Protein AF-A0A662G7E9-F1 (afdb_monomer)

Solvent-accessible surface area (backbone atoms only — not comparable to full-atom values): 8136 Å² total; per-residue (Å²): 135,57,79,63,51,81,78,49,86,84,62,53,75,68,56,46,51,53,52,48,54,48,48,55,55,24,50,52,51,48,49,35,42,78,70,68,33,59,81,44,88,63,33,69,62,52,48,50,56,51,48,58,47,38,54,74,77,39,50,67,56,58,53,51,56,46,62,72,43,48,60,64,26,51,56,46,42,54,56,52,54,51,49,65,76,67,69,44,71,68,55,58,56,48,52,51,51,52,64,76,24,42,72,61,59,75,67,43,88,57,51,67,61,53,32,39,53,45,34,40,50,36,45,74,75,68,46,48,51,58,31,71,59,54,27,46,52,54,54,43,62,76,71,96

Secondary structure (DSSP, 8-state):
--HHHHH-TT--HHHHHHHHHHHHHHHHHHHHHHTT-TT-TTHHHHHHHHHHHHHHH-HHHHHHHHHHHHHHHHHHHHHHHHHHHTT-HHHHHHHHHHHHTHHHHHH-TTHHHHHHHHHHHHHHTT--SSHHHHHHHHHHHHH-

Sequence (144 aa):
MNALEEHMPLLSDAESSIMTGVAVNDFHNYLKTKKGLIGEFGSDFKLKKILDRVIRERPWEIRNIINDWIEPWIIKWRQRVKIVWDRDESLAEGEKLFLSTEDIWNNFSKKDFLKEFIIGSLIRIGEYCFTNLVAESILRKEIS

Foldseek 3Di:
DPPVCVVDVDDDPVRVVVVVVQQVVLLLLLQLLVVVVQLPDVSSVVSVVVVVCCCVPPVVVVVVSCVVQVVLQVVLVVVVVVCVVVVDPVVVVLVVLCVVCVVVVVVPPCLVSQLSVQLSVCVVVSNRTPSSSVSNSVVSVVRD

Mean predicted aligned error: 5.61 Å

Structure (mmCIF, N/CA/C/O backbone):
data_AF-A0A662G7E9-F1
#
_entry.id   AF-A0A662G7E9-F1
#
loop_
_atom_site.group_PDB
_atom_site.id
_atom_site.type_symbol
_atom_site.label_atom_id
_atom_site.label_alt_id
_atom_site.label_comp_id
_atom_site.label_asym_id
_atom_site.label_entity_id
_atom_site.label_seq_id
_atom_site.pdbx_PDB_ins_code
_atom_site.Cartn_x
_atom_site.Cartn_y
_atom_site.Cartn_z
_atom_site.occupancy
_atom_site.B_iso_or_equiv
_atom_site.auth_seq_id
_atom_site.auth_comp_id
_atom_site.auth_asym_id
_atom_site.auth_atom_id
_atom_site.pdbx_PDB_model_num
ATOM 1 N N . MET A 1 1 ? 4.145 -2.058 23.886 1.00 43.41 1 MET A N 1
ATOM 2 C CA . MET A 1 1 ? 4.236 -3.337 23.164 1.00 43.41 1 MET A CA 1
ATOM 3 C C . MET A 1 1 ? 3.535 -3.143 21.844 1.00 43.41 1 MET A C 1
ATOM 5 O O . MET A 1 1 ? 2.346 -2.836 21.835 1.00 43.41 1 MET A O 1
ATOM 9 N N . ASN A 1 2 ? 4.309 -3.142 20.765 1.00 58.38 2 ASN A N 1
ATOM 10 C CA . ASN A 1 2 ? 3.809 -2.979 19.408 1.00 58.38 2 ASN A CA 1
ATOM 11 C C . ASN A 1 2 ? 3.157 -4.308 18.988 1.00 58.38 2 ASN A C 1
ATOM 13 O O . ASN A 1 2 ? 3.746 -5.360 19.212 1.00 58.38 2 ASN A O 1
ATOM 17 N N . ALA A 1 3 ? 1.963 -4.298 18.390 1.00 61.16 3 ALA A N 1
ATOM 18 C CA . ALA A 1 3 ? 1.268 -5.538 18.008 1.00 61.16 3 ALA A CA 1
ATOM 19 C C . ALA A 1 3 ? 2.116 -6.428 17.070 1.00 61.16 3 ALA A C 1
ATOM 21 O O . ALA A 1 3 ? 1.962 -7.645 17.048 1.00 61.16 3 ALA A O 1
ATOM 22 N N . LEU A 1 4 ? 3.055 -5.825 16.333 1.00 62.78 4 LEU A N 1
ATOM 23 C CA . LEU A 1 4 ? 4.019 -6.525 15.482 1.00 62.78 4 LEU A CA 1
ATOM 24 C C . LEU A 1 4 ? 5.087 -7.299 16.279 1.00 62.78 4 LEU A C 1
ATOM 26 O O . LEU A 1 4 ? 5.474 -8.387 15.857 1.00 62.78 4 LEU A O 1
ATOM 30 N N . GLU A 1 5 ? 5.526 -6.786 17.435 1.00 61.34 5 GLU A N 1
ATOM 31 C CA . GLU A 1 5 ? 6.524 -7.443 18.301 1.00 61.34 5 GLU A CA 1
ATOM 32 C C . GLU A 1 5 ? 5.977 -8.750 18.888 1.00 61.34 5 GLU A C 1
ATOM 34 O O . GLU A 1 5 ? 6.704 -9.736 18.983 1.00 61.34 5 GLU A O 1
ATOM 39 N N . GLU A 1 6 ? 4.680 -8.790 19.214 1.00 61.88 6 GLU A N 1
ATOM 40 C CA . GLU A 1 6 ? 4.009 -9.993 19.730 1.00 61.88 6 GLU A CA 1
ATOM 41 C C . GLU A 1 6 ? 3.998 -11.145 18.709 1.00 61.88 6 GLU A C 1
ATOM 43 O O . GLU A 1 6 ? 4.022 -12.312 19.095 1.00 61.88 6 GLU A O 1
ATOM 48 N N . HIS A 1 7 ? 4.001 -10.835 17.408 1.00 60.31 7 HIS A N 1
ATOM 49 C CA . HIS A 1 7 ? 3.910 -11.840 16.345 1.00 60.31 7 HIS A CA 1
ATOM 50 C C . HIS A 1 7 ? 5.280 -12.240 15.756 1.00 60.31 7 HIS A C 1
ATOM 52 O O . HIS A 1 7 ? 5.356 -13.222 15.006 1.00 60.31 7 HIS A O 1
ATOM 58 N N . MET A 1 8 ? 6.360 -11.493 16.042 1.00 62.25 8 MET A N 1
ATOM 59 C CA . MET A 1 8 ? 7.686 -11.663 15.415 1.00 62.25 8 MET A CA 1
ATOM 60 C C . MET A 1 8 ? 8.853 -11.299 16.371 1.00 62.25 8 MET A C 1
ATOM 62 O O . MET A 1 8 ? 9.498 -10.267 16.192 1.00 62.25 8 MET A O 1
ATOM 66 N N . PRO A 1 9 ? 9.196 -12.151 17.356 1.00 57.94 9 PRO A N 1
ATOM 67 C CA . PRO A 1 9 ? 10.149 -11.808 18.422 1.00 57.94 9 PRO A CA 1
ATOM 68 C C . PRO A 1 9 ? 11.651 -11.841 18.044 1.00 57.94 9 PRO A C 1
ATOM 70 O O . PRO A 1 9 ? 12.487 -11.676 18.926 1.00 57.94 9 PRO A O 1
ATOM 73 N N . LEU A 1 10 ? 12.028 -12.077 16.777 1.00 61.19 10 LEU A N 1
ATOM 74 C CA . LEU A 1 10 ?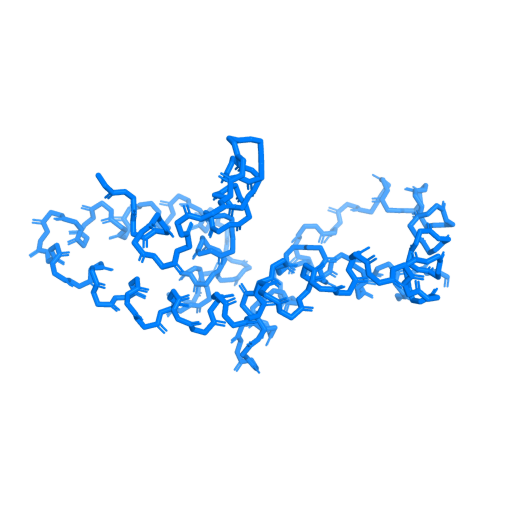 13.424 -12.342 16.355 1.00 61.19 10 LEU A CA 1
ATOM 75 C C . LEU A 1 10 ? 13.983 -11.370 15.293 1.00 61.19 10 LEU A C 1
ATOM 77 O O . LEU A 1 10 ? 14.904 -11.731 14.565 1.00 61.19 10 LEU A O 1
ATOM 81 N N . LEU A 1 11 ? 13.440 -10.158 15.166 1.00 66.00 11 LEU A N 1
ATOM 82 C CA . LEU A 1 11 ? 13.936 -9.164 14.199 1.00 66.00 11 LEU A CA 1
ATOM 83 C C . LEU A 1 11 ? 15.036 -8.286 14.805 1.00 66.00 11 LEU A C 1
ATOM 85 O O . LEU A 1 11 ? 14.938 -7.895 15.967 1.00 66.00 11 LEU A O 1
ATOM 89 N N . SER A 1 12 ? 16.050 -7.926 14.012 1.00 74.75 12 SER A N 1
ATOM 90 C CA . SER A 1 12 ? 16.968 -6.843 14.390 1.00 74.75 12 SER A CA 1
ATOM 91 C C . SER A 1 12 ? 16.243 -5.488 14.415 1.00 74.75 12 SER A C 1
ATOM 93 O O . SER A 1 12 ? 15.216 -5.309 13.754 1.00 74.75 12 SER A O 1
ATOM 95 N N . ASP A 1 13 ? 16.794 -4.498 15.124 1.00 75.50 13 ASP A N 1
ATOM 96 C CA . ASP A 1 13 ? 16.193 -3.156 15.226 1.00 75.50 13 ASP A CA 1
ATOM 97 C C . ASP A 1 13 ? 15.965 -2.501 13.850 1.00 75.50 13 ASP A C 1
ATOM 99 O O . ASP A 1 13 ? 14.943 -1.851 13.612 1.00 75.50 13 ASP A O 1
ATOM 103 N N . ALA A 1 14 ? 16.893 -2.709 12.911 1.00 74.62 14 ALA A N 1
ATOM 104 C CA . ALA A 1 14 ? 16.793 -2.183 11.552 1.00 74.62 14 ALA A CA 1
ATOM 105 C C . ALA A 1 14 ? 15.662 -2.855 10.754 1.00 74.62 14 ALA A C 1
ATOM 107 O O . ALA A 1 14 ? 14.864 -2.171 10.110 1.00 74.62 14 ALA A O 1
ATOM 108 N N . GLU A 1 15 ? 15.552 -4.184 10.825 1.00 74.19 15 GLU A N 1
ATOM 109 C CA . GLU A 1 15 ? 14.486 -4.939 10.156 1.00 74.19 15 GLU A CA 1
ATOM 110 C C . GLU A 1 15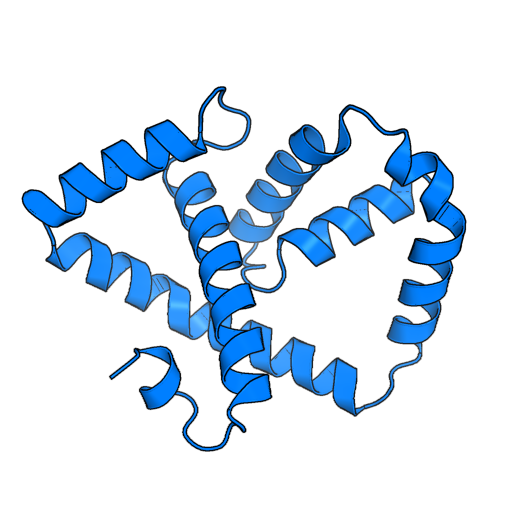 ? 13.113 -4.611 10.744 1.00 74.19 15 GLU A C 1
ATOM 112 O O . GLU A 1 15 ? 12.147 -4.439 10.000 1.00 74.19 15 GLU A O 1
ATOM 117 N N . SER A 1 16 ? 13.035 -4.453 12.067 1.00 80.00 16 SER A N 1
ATOM 118 C CA . SER A 1 16 ? 11.821 -4.039 12.771 1.00 80.00 16 SER A CA 1
ATOM 119 C C . SER A 1 16 ? 11.352 -2.648 12.326 1.00 80.00 16 SER A C 1
ATOM 121 O O . SER A 1 16 ? 10.164 -2.439 12.057 1.00 80.00 16 SER A O 1
ATOM 123 N N . SER A 1 17 ? 12.284 -1.705 12.157 1.00 84.19 17 SER A N 1
ATOM 124 C CA . SER A 1 17 ? 11.989 -0.356 11.660 1.00 84.19 17 SER A CA 1
ATOM 125 C C . SER A 1 17 ? 11.441 -0.371 10.227 1.00 84.19 17 SER A C 1
ATOM 127 O O . SER A 1 17 ? 10.385 0.209 9.958 1.00 84.19 17 SER A O 1
ATOM 129 N N . ILE A 1 18 ? 12.096 -1.103 9.316 1.00 85.94 18 ILE A N 1
ATOM 130 C CA . ILE A 1 18 ? 11.643 -1.258 7.923 1.00 85.94 18 ILE A CA 1
ATOM 131 C C . ILE A 1 18 ? 10.253 -1.895 7.882 1.00 85.94 18 ILE A C 1
ATOM 133 O O . ILE A 1 18 ? 9.344 -1.370 7.237 1.00 85.94 18 ILE A O 1
ATOM 137 N N . MET A 1 19 ? 10.072 -3.003 8.602 1.00 88.38 19 MET A N 1
ATOM 138 C CA . MET A 1 19 ? 8.807 -3.727 8.673 1.00 88.38 19 MET A CA 1
ATOM 139 C C . MET A 1 19 ? 7.679 -2.833 9.193 1.00 88.38 19 MET A C 1
ATOM 141 O O . MET A 1 19 ? 6.595 -2.815 8.614 1.00 88.38 19 MET A O 1
ATOM 145 N N . THR A 1 20 ? 7.941 -2.049 10.241 1.00 89.75 20 THR A N 1
ATOM 146 C CA . THR A 1 20 ? 6.970 -1.097 10.796 1.00 89.75 20 THR A CA 1
ATOM 147 C C . THR A 1 20 ? 6.600 -0.022 9.776 1.00 89.75 20 THR A C 1
ATOM 149 O O . THR A 1 20 ? 5.419 0.278 9.607 1.00 89.75 20 THR A O 1
ATOM 152 N N . GLY A 1 21 ? 7.577 0.528 9.047 1.00 92.06 21 GLY A N 1
ATOM 153 C CA . GLY A 1 21 ? 7.322 1.509 7.989 1.00 92.06 21 GLY A CA 1
ATOM 154 C C . GLY A 1 21 ? 6.441 0.953 6.866 1.00 92.06 21 GLY A C 1
ATOM 155 O O . GLY A 1 21 ? 5.476 1.601 6.452 1.00 92.06 21 GLY A O 1
ATOM 156 N N . VAL A 1 22 ? 6.722 -0.275 6.420 1.00 93.94 22 VAL A N 1
ATOM 157 C CA . VAL A 1 22 ? 5.907 -0.979 5.417 1.00 93.94 22 VAL A CA 1
ATOM 158 C C . VAL A 1 22 ? 4.496 -1.228 5.953 1.00 93.94 22 VAL A C 1
ATOM 160 O O . VAL A 1 22 ? 3.525 -0.881 5.283 1.00 93.94 22 VAL A O 1
ATOM 163 N N . ALA A 1 23 ? 4.373 -1.727 7.187 1.00 95.69 23 ALA A N 1
ATOM 164 C CA . ALA A 1 23 ? 3.089 -2.004 7.824 1.00 95.69 23 ALA A CA 1
ATOM 165 C C . ALA A 1 23 ? 2.206 -0.754 7.923 1.00 95.69 23 ALA A C 1
ATOM 167 O O . ALA A 1 23 ? 1.034 -0.795 7.562 1.00 95.69 23 ALA A O 1
ATOM 168 N N . VAL A 1 24 ? 2.760 0.376 8.375 1.00 95.12 24 VAL A N 1
ATOM 169 C CA . VAL A 1 24 ? 2.013 1.637 8.515 1.00 95.12 24 VAL A CA 1
ATOM 170 C C . VAL A 1 24 ? 1.479 2.112 7.164 1.00 95.12 24 VAL A C 1
ATOM 172 O O . VAL A 1 24 ? 0.313 2.495 7.057 1.00 95.12 24 VAL A O 1
ATOM 175 N N . ASN A 1 25 ? 2.311 2.058 6.126 1.00 95.94 25 ASN A N 1
ATOM 176 C CA . ASN A 1 25 ? 1.938 2.491 4.784 1.00 95.94 25 ASN A CA 1
ATOM 177 C C . ASN A 1 25 ? 0.878 1.572 4.149 1.00 95.94 25 ASN A C 1
ATOM 179 O O . ASN A 1 25 ? -0.113 2.035 3.582 1.00 95.94 25 ASN A O 1
ATOM 183 N N . ASP A 1 26 ? 1.050 0.260 4.290 1.00 97.88 26 ASP A N 1
ATOM 184 C CA . ASP A 1 26 ? 0.101 -0.733 3.793 1.00 97.88 26 ASP A CA 1
ATOM 185 C C . ASP A 1 26 ? -1.240 -0.669 4.541 1.00 97.88 26 ASP A C 1
ATOM 187 O O . ASP A 1 26 ? -2.305 -0.747 3.923 1.00 97.88 26 ASP A O 1
ATOM 191 N N . PHE A 1 27 ? -1.214 -0.456 5.860 1.00 97.62 27 PHE A N 1
ATOM 192 C CA . PHE A 1 27 ? -2.427 -0.296 6.657 1.00 97.62 27 PHE A CA 1
ATOM 193 C C . PHE A 1 27 ? -3.178 0.983 6.284 1.00 97.62 27 PHE A C 1
ATOM 195 O O . PHE A 1 27 ? -4.402 0.972 6.152 1.00 97.62 27 PHE A O 1
ATOM 202 N N . HIS A 1 28 ? -2.463 2.083 6.038 1.00 96.94 28 HIS A N 1
ATOM 203 C CA . HIS A 1 28 ? -3.059 3.318 5.535 1.00 96.94 28 HIS A CA 1
ATOM 204 C C . HIS A 1 28 ? -3.811 3.086 4.212 1.00 96.94 28 HIS A C 1
ATOM 206 O O . HIS A 1 28 ? -4.977 3.467 4.071 1.00 96.94 28 HIS A O 1
ATOM 212 N N . ASN A 1 29 ? -3.193 2.372 3.271 1.00 97.56 29 ASN A N 1
ATOM 213 C CA . ASN A 1 29 ? -3.818 2.000 2.002 1.00 97.56 29 ASN A CA 1
ATOM 214 C C . ASN A 1 29 ? -5.031 1.075 2.182 1.00 97.56 29 ASN A C 1
ATOM 216 O O . ASN A 1 29 ? -6.072 1.264 1.537 1.00 97.56 29 ASN A O 1
ATOM 220 N N . TYR A 1 30 ? -4.922 0.097 3.085 1.00 98.00 30 TYR A N 1
ATOM 221 C CA . TYR A 1 30 ? -6.020 -0.788 3.468 1.00 98.00 30 TYR A CA 1
ATOM 222 C C . TYR A 1 30 ? -7.225 0.005 3.974 1.00 98.00 30 TYR A C 1
ATOM 224 O O . TYR A 1 30 ? -8.344 -0.185 3.489 1.00 98.00 30 TYR A O 1
ATOM 232 N N . LEU A 1 31 ? -6.998 0.956 4.880 1.00 97.25 31 LEU A N 1
ATOM 233 C CA . LEU A 1 31 ? -8.044 1.809 5.431 1.00 97.25 31 LEU A CA 1
ATOM 234 C C . LEU A 1 31 ? -8.693 2.695 4.366 1.00 97.25 31 LEU A C 1
ATOM 236 O O . LEU A 1 31 ? -9.923 2.753 4.305 1.00 97.25 31 LEU A O 1
ATOM 240 N N . LYS A 1 32 ? -7.901 3.335 3.492 1.00 97.31 32 LYS A N 1
ATOM 241 C CA . LYS A 1 32 ? -8.441 4.117 2.363 1.00 97.31 32 LYS A CA 1
ATOM 242 C C . LYS A 1 32 ? -9.348 3.263 1.489 1.00 97.31 32 LYS A C 1
ATOM 244 O O . LYS A 1 32 ? -10.448 3.690 1.147 1.00 97.31 32 LYS A O 1
ATOM 249 N N . THR A 1 33 ? -8.937 2.031 1.198 1.00 96.94 33 THR A N 1
ATOM 250 C CA . THR A 1 33 ? -9.732 1.094 0.397 1.00 96.94 33 THR A CA 1
ATOM 251 C C . THR A 1 33 ? -11.022 0.690 1.107 1.00 96.94 33 THR A C 1
ATOM 253 O O . THR A 1 33 ? -12.097 0.781 0.517 1.00 96.94 33 THR A O 1
ATOM 256 N N . LYS A 1 34 ? -10.957 0.293 2.385 1.00 94.88 34 LYS A N 1
ATOM 257 C CA . LYS A 1 34 ? -12.135 -0.131 3.163 1.00 94.88 34 LYS A CA 1
ATOM 258 C C . LYS A 1 34 ? -13.130 0.998 3.427 1.00 94.88 34 LYS A C 1
ATOM 260 O O . LYS A 1 34 ? -14.319 0.727 3.564 1.00 94.88 34 LYS A O 1
ATOM 265 N N . LYS A 1 35 ? -12.666 2.248 3.498 1.00 95.06 35 LYS A N 1
ATOM 266 C CA . LYS A 1 35 ? -13.519 3.435 3.664 1.00 95.06 35 LYS A CA 1
ATOM 267 C C . LYS A 1 35 ? -13.958 4.060 2.332 1.00 95.06 35 LYS A C 1
ATOM 269 O O . LYS A 1 35 ? -14.655 5.066 2.364 1.00 95.06 35 LYS A O 1
ATOM 274 N N . GLY A 1 36 ? -13.585 3.473 1.190 1.00 95.81 36 GLY A N 1
ATOM 275 C CA . GLY A 1 36 ? -14.000 3.948 -0.134 1.00 95.81 36 GLY A CA 1
ATOM 276 C C . GLY A 1 36 ? -13.348 5.263 -0.574 1.00 95.81 36 GLY A C 1
ATOM 277 O O . GLY A 1 36 ? -13.906 5.955 -1.409 1.00 95.81 36 GLY A O 1
ATOM 278 N N . LEU A 1 37 ? -12.177 5.608 -0.031 1.00 96.69 37 LEU A N 1
ATOM 279 C CA . LEU A 1 37 ? -11.504 6.899 -0.245 1.00 96.69 37 LEU A CA 1
ATOM 280 C C . LEU A 1 37 ? -10.514 6.907 -1.423 1.00 96.69 37 LEU A C 1
ATOM 282 O O . LEU A 1 37 ? -9.787 7.881 -1.610 1.00 96.69 37 LEU A O 1
ATOM 286 N N . ILE A 1 38 ? -10.422 5.814 -2.182 1.00 95.00 38 ILE A N 1
ATOM 287 C CA . ILE A 1 38 ? -9.487 5.687 -3.309 1.00 95.00 38 ILE A CA 1
ATOM 288 C C . ILE A 1 38 ? -9.847 6.690 -4.407 1.00 95.00 38 ILE A C 1
ATOM 290 O O . ILE A 1 38 ? -10.993 6.726 -4.851 1.00 95.00 38 ILE A O 1
ATOM 294 N N . GLY A 1 39 ? -8.872 7.490 -4.852 1.00 88.06 39 GLY A N 1
ATOM 295 C CA . GLY A 1 39 ? -9.071 8.502 -5.890 1.00 88.06 39 GLY A CA 1
ATOM 296 C C . GLY A 1 39 ? -9.829 9.750 -5.427 1.00 88.06 39 GLY A C 1
ATOM 297 O O . GLY A 1 39 ? -10.077 10.646 -6.235 1.00 88.06 39 GLY A O 1
ATOM 298 N N . GLU A 1 40 ? -10.202 9.849 -4.146 1.00 92.62 40 GLU A N 1
ATOM 299 C CA . GLU A 1 40 ? -10.851 11.047 -3.628 1.00 92.62 40 GLU A CA 1
ATOM 300 C C . GLU A 1 40 ? -9.847 12.173 -3.359 1.00 92.62 40 GLU A C 1
ATOM 302 O O . GLU A 1 40 ?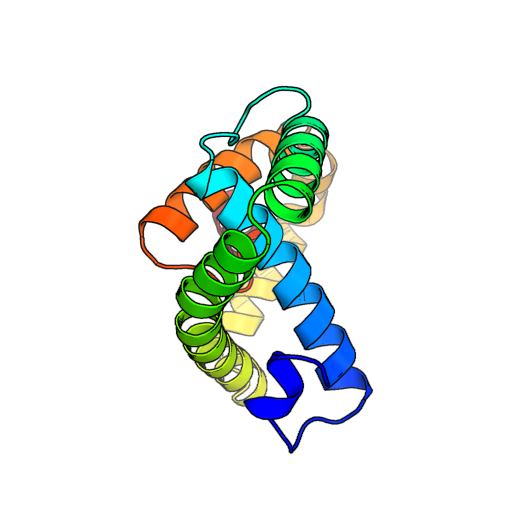 -8.816 11.986 -2.711 1.00 92.62 40 GLU A O 1
ATOM 307 N N . PHE A 1 41 ? -10.211 13.398 -3.746 1.00 89.12 41 PHE A N 1
ATOM 308 C CA . PHE A 1 41 ? -9.447 14.581 -3.358 1.00 89.12 41 PHE A CA 1
ATOM 309 C C . PHE A 1 41 ? -9.397 14.722 -1.827 1.00 89.12 41 PHE A C 1
ATOM 311 O O . PHE A 1 41 ? -10.432 14.672 -1.147 1.00 89.12 41 PHE A O 1
ATOM 318 N N . GLY A 1 42 ? -8.186 14.902 -1.290 1.00 91.69 42 GLY A N 1
ATOM 319 C CA . GLY A 1 42 ? -7.940 15.013 0.149 1.00 91.69 42 GLY A CA 1
ATOM 320 C C . GLY A 1 42 ? -8.237 13.730 0.935 1.00 91.69 42 GLY A C 1
ATOM 321 O O . GLY A 1 42 ? -8.587 13.818 2.115 1.00 91.69 42 GLY A O 1
ATOM 322 N N . SER A 1 43 ? -8.139 12.559 0.297 1.00 93.56 43 SER A N 1
ATOM 323 C CA . SER A 1 43 ? -8.427 11.246 0.893 1.00 93.56 43 SER A CA 1
ATOM 324 C C . SER A 1 43 ? -7.699 11.008 2.221 1.00 93.56 43 SER A C 1
ATOM 326 O O . SER A 1 43 ? -8.329 10.563 3.179 1.00 93.56 43 SER A O 1
ATOM 328 N N . ASP A 1 44 ? -6.431 11.399 2.339 1.00 93.81 44 ASP A N 1
ATOM 329 C CA . ASP A 1 44 ? -5.649 11.230 3.574 1.00 93.81 44 ASP A CA 1
ATOM 330 C C . ASP A 1 44 ? -6.198 12.083 4.727 1.00 93.81 44 ASP A C 1
ATOM 332 O O . ASP A 1 44 ? -6.346 11.622 5.861 1.00 93.81 44 ASP A O 1
ATOM 336 N N . PHE A 1 45 ? -6.587 13.327 4.438 1.00 95.75 45 PHE A N 1
ATOM 337 C CA . PHE A 1 45 ? -7.200 14.211 5.429 1.00 95.75 45 PHE A CA 1
ATOM 338 C C . PHE A 1 45 ? -8.578 13.703 5.870 1.00 95.75 45 PHE A C 1
ATOM 340 O O . PHE A 1 45 ? -8.916 13.750 7.057 1.00 95.75 45 PHE A O 1
ATOM 347 N N . LYS A 1 46 ? -9.375 13.188 4.926 1.00 97.19 46 LYS A N 1
ATOM 348 C CA . LYS A 1 46 ? -10.661 12.546 5.224 1.00 97.19 46 LYS A CA 1
ATOM 349 C C . LYS A 1 46 ? -10.464 11.308 6.091 1.00 97.19 46 LYS A C 1
ATOM 351 O O . LYS A 1 46 ? -11.159 11.170 7.098 1.00 97.19 46 LYS A O 1
ATOM 356 N N . LEU A 1 47 ? -9.497 10.454 5.751 1.00 96.62 47 LEU A N 1
ATOM 357 C CA . LEU A 1 47 ? -9.172 9.272 6.539 1.00 96.62 47 LEU A CA 1
ATOM 358 C C . LEU A 1 47 ? -8.768 9.666 7.960 1.00 96.62 47 LEU A C 1
ATOM 360 O O . LEU A 1 47 ? -9.322 9.120 8.911 1.00 96.62 47 LEU A O 1
ATOM 364 N N . LYS A 1 48 ? -7.890 10.662 8.119 1.00 96.50 48 LYS A N 1
ATOM 365 C CA . LYS A 1 48 ? -7.501 11.178 9.438 1.00 96.50 48 LYS A CA 1
ATOM 366 C C . LYS A 1 48 ? -8.717 11.594 10.267 1.00 96.50 48 LYS A C 1
ATOM 368 O O . LYS A 1 48 ? -8.860 11.144 11.397 1.00 96.50 48 LYS A O 1
ATOM 373 N N . LYS A 1 49 ? -9.645 12.373 9.698 1.00 97.19 49 LYS A N 1
ATOM 374 C CA . LYS A 1 49 ? -10.882 12.770 10.396 1.00 97.19 49 LYS A CA 1
ATOM 375 C C . LYS A 1 49 ? -11.755 11.580 10.795 1.00 97.19 49 LYS A C 1
ATOM 377 O O . LYS A 1 49 ? -12.345 11.600 11.876 1.00 97.19 49 LYS A O 1
ATOM 382 N N . ILE A 1 50 ? -11.860 10.569 9.930 1.00 95.62 50 ILE A N 1
ATOM 383 C CA . ILE A 1 50 ? -12.593 9.334 10.232 1.00 95.62 50 ILE A CA 1
ATOM 384 C C . ILE A 1 50 ? -11.925 8.616 11.405 1.00 95.62 50 ILE A C 1
ATOM 386 O O . ILE A 1 50 ? -12.611 8.277 12.364 1.00 95.62 50 ILE A O 1
ATOM 390 N N . LEU A 1 51 ? -10.605 8.429 11.368 1.00 94.69 51 LEU A N 1
ATOM 391 C CA . LEU A 1 51 ? -9.859 7.754 12.430 1.00 94.69 51 LEU A CA 1
ATOM 392 C C . LEU A 1 51 ? -9.943 8.510 13.756 1.00 94.69 51 LEU A C 1
ATOM 394 O O . LEU A 1 51 ? -10.270 7.898 14.766 1.00 94.69 51 LEU A O 1
ATOM 398 N N . ASP A 1 52 ? -9.762 9.832 13.750 1.00 95.62 52 ASP A N 1
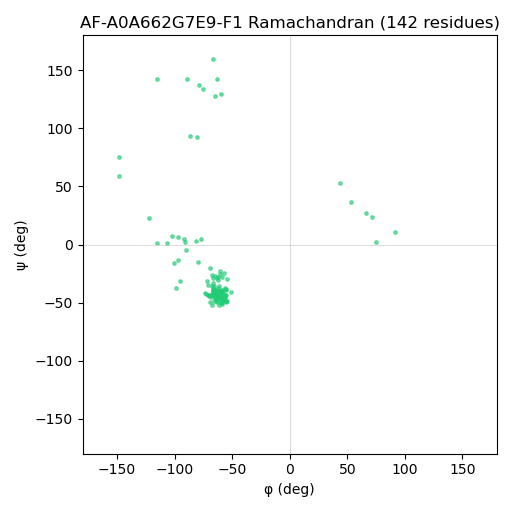ATOM 399 C CA . ASP A 1 52 ? -9.908 10.677 14.940 1.00 95.62 52 ASP A CA 1
ATOM 400 C C . ASP A 1 52 ? -11.294 10.503 15.581 1.00 95.62 52 ASP A C 1
ATOM 402 O O . ASP A 1 52 ? -11.431 10.462 16.804 1.00 95.62 52 ASP A O 1
ATOM 406 N N . ARG A 1 53 ? -12.342 10.386 14.758 1.00 95.56 53 ARG A N 1
ATOM 407 C CA . ARG A 1 53 ? -13.704 10.134 15.231 1.00 95.56 53 ARG A CA 1
ATOM 408 C C . ARG A 1 53 ? -13.856 8.730 15.810 1.00 95.56 53 ARG A C 1
ATOM 410 O O . ARG A 1 53 ? -14.370 8.600 16.917 1.00 95.56 53 ARG A O 1
ATOM 417 N N . VAL A 1 54 ? -13.404 7.700 15.094 1.00 93.94 54 VAL A N 1
ATOM 418 C CA . VAL A 1 54 ? -13.501 6.303 15.548 1.00 93.94 54 VAL A CA 1
ATOM 419 C C . VAL A 1 54 ? -12.716 6.108 16.844 1.00 93.94 54 VAL A C 1
ATOM 421 O O . VAL A 1 54 ? -13.230 5.493 17.765 1.00 93.94 54 VAL A O 1
ATOM 424 N N . ILE A 1 55 ? -11.523 6.686 16.982 1.00 92.69 55 ILE A N 1
ATOM 425 C CA . ILE A 1 55 ? -10.716 6.578 18.205 1.00 92.69 55 ILE A CA 1
ATOM 426 C C . ILE A 1 55 ? -11.435 7.206 19.405 1.00 92.69 55 ILE A C 1
ATOM 428 O O . ILE A 1 55 ? -11.435 6.622 20.486 1.00 92.69 55 ILE A O 1
ATOM 432 N N . ARG A 1 56 ? -12.072 8.372 19.229 1.00 94.88 56 ARG A N 1
ATOM 433 C CA . ARG A 1 56 ? -12.807 9.040 20.316 1.00 94.88 56 ARG A CA 1
ATOM 434 C C . ARG A 1 56 ? -14.113 8.341 20.678 1.00 94.88 56 ARG A C 1
ATOM 436 O O . ARG A 1 56 ? -14.450 8.261 21.852 1.00 94.88 56 ARG A O 1
ATOM 443 N N . GLU A 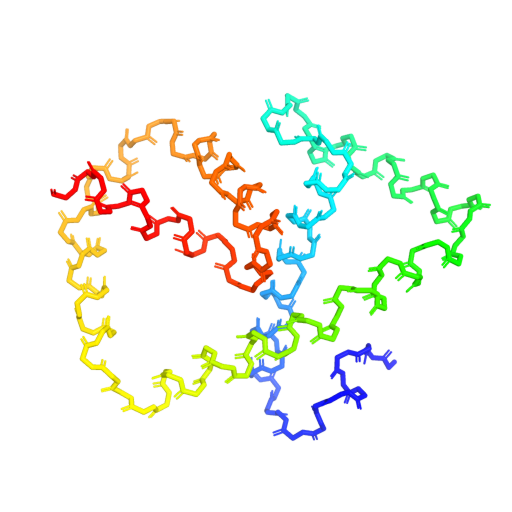1 57 ? -14.873 7.905 19.678 1.00 96.44 57 GLU A N 1
ATOM 444 C CA . GLU A 1 57 ? -16.250 7.430 19.871 1.00 96.44 57 GLU A CA 1
ATOM 445 C C . GLU A 1 57 ? -16.331 5.904 20.030 1.00 96.44 57 GLU A C 1
ATOM 447 O O . GLU A 1 57 ? -17.233 5.405 20.700 1.00 96.44 57 GLU A O 1
ATOM 452 N N . ARG A 1 58 ? -15.430 5.156 19.379 1.00 93.75 58 ARG A N 1
ATOM 453 C CA . ARG A 1 58 ? -15.461 3.688 19.238 1.00 93.75 58 ARG A CA 1
ATOM 454 C C . ARG A 1 58 ? -14.050 3.075 19.160 1.00 93.75 58 ARG A C 1
ATOM 456 O O . ARG A 1 58 ? -13.722 2.406 18.179 1.00 93.75 58 ARG A O 1
ATOM 463 N N . PRO A 1 59 ? -13.189 3.257 20.176 1.00 90.00 59 PRO A N 1
ATOM 464 C CA . PRO A 1 59 ? -11.789 2.819 20.120 1.00 90.00 59 PRO A CA 1
ATOM 465 C C . PRO A 1 59 ? -11.609 1.309 19.876 1.00 90.00 59 PRO A C 1
ATOM 467 O O . PRO A 1 59 ? -10.626 0.894 19.263 1.00 90.00 59 PRO A O 1
ATOM 470 N N . TRP A 1 60 ? -12.570 0.476 20.293 1.00 91.25 60 TRP A N 1
ATOM 471 C CA . TRP A 1 60 ? -12.554 -0.967 20.023 1.00 91.25 60 TRP A CA 1
ATOM 472 C C . TRP A 1 60 ? -12.678 -1.302 18.527 1.00 91.25 60 TRP A C 1
ATOM 474 O O . TRP A 1 60 ? -12.166 -2.330 18.092 1.00 91.25 60 TRP A O 1
ATOM 484 N N . GLU A 1 61 ? -13.311 -0.440 17.723 1.00 91.94 61 GLU A N 1
ATOM 485 C CA . GLU A 1 61 ? -13.466 -0.644 16.278 1.00 91.94 61 GLU A CA 1
ATOM 486 C C . GLU A 1 61 ? -12.102 -0.608 15.576 1.00 91.94 61 GLU A C 1
ATOM 488 O O . GLU A 1 61 ? -11.835 -1.451 14.726 1.00 91.94 61 GLU A O 1
ATOM 493 N N . ILE A 1 62 ? -11.197 0.292 15.985 1.00 88.62 62 ILE A N 1
ATOM 494 C CA . ILE A 1 62 ? -9.822 0.324 15.456 1.00 88.62 62 ILE A CA 1
ATOM 495 C C . ILE A 1 62 ? -9.091 -0.977 15.765 1.00 88.62 62 ILE A C 1
ATOM 497 O O . ILE A 1 62 ? -8.432 -1.526 14.885 1.00 88.62 62 ILE A O 1
ATOM 501 N N . ARG A 1 63 ? -9.234 -1.496 16.990 1.00 88.06 63 ARG A N 1
ATOM 502 C CA . ARG A 1 63 ? -8.603 -2.762 17.377 1.00 88.06 63 ARG A CA 1
ATOM 503 C C . ARG A 1 63 ? -9.093 -3.918 16.507 1.00 88.06 63 ARG A C 1
ATOM 505 O O . ARG A 1 63 ? -8.274 -4.701 16.044 1.00 88.06 63 ARG A O 1
ATOM 512 N N . ASN A 1 64 ? -10.395 -3.986 16.236 1.00 91.75 64 ASN A N 1
ATOM 513 C CA . ASN A 1 64 ? -10.959 -5.009 15.354 1.00 91.75 64 ASN A CA 1
ATOM 514 C C . ASN A 1 64 ? -10.422 -4.879 13.923 1.00 91.75 64 ASN A C 1
ATOM 516 O O . ASN A 1 64 ? -9.966 -5.864 13.358 1.00 91.75 64 ASN A O 1
ATOM 520 N N . ILE A 1 65 ? -10.379 -3.661 13.372 1.00 92.31 65 ILE A N 1
ATOM 521 C CA . ILE A 1 65 ? -9.848 -3.425 12.020 1.00 92.31 65 ILE A CA 1
ATOM 522 C C . ILE A 1 65 ? -8.372 -3.837 11.915 1.00 92.31 65 ILE A C 1
ATOM 524 O O . ILE A 1 65 ? -7.971 -4.402 10.898 1.00 92.31 65 ILE A O 1
ATOM 528 N N . ILE A 1 66 ? -7.566 -3.552 12.943 1.00 92.69 66 ILE A N 1
ATOM 529 C CA . ILE A 1 66 ? -6.161 -3.977 12.998 1.00 92.69 66 ILE A CA 1
ATOM 530 C C . ILE A 1 66 ? -6.076 -5.502 13.047 1.00 92.69 66 ILE A C 1
ATOM 532 O O . ILE A 1 66 ? -5.341 -6.080 12.254 1.00 92.69 66 ILE A O 1
ATOM 536 N N . ASN A 1 67 ? -6.840 -6.151 13.930 1.00 91.38 67 ASN A N 1
ATOM 537 C CA . ASN A 1 67 ? -6.835 -7.608 14.075 1.00 91.38 67 ASN A CA 1
ATOM 538 C C . ASN A 1 67 ? -7.233 -8.325 12.774 1.00 91.38 67 ASN A C 1
ATOM 540 O O . ASN A 1 67 ? -6.616 -9.324 12.417 1.00 91.38 67 ASN A O 1
ATOM 544 N N . ASP A 1 68 ? -8.209 -7.788 12.039 1.00 92.44 68 ASP A N 1
ATOM 545 C CA . ASP A 1 68 ? -8.654 -8.350 10.759 1.00 92.44 68 ASP A CA 1
ATOM 546 C C . ASP A 1 68 ? -7.585 -8.238 9.658 1.00 92.44 68 ASP A C 1
ATOM 548 O O . ASP A 1 68 ? -7.582 -9.012 8.699 1.00 92.44 68 ASP A O 1
ATOM 552 N N . TRP A 1 69 ? -6.692 -7.251 9.758 1.00 96.50 69 TRP A N 1
ATOM 553 C CA . TRP A 1 69 ? -5.700 -6.944 8.728 1.00 96.50 69 TRP A CA 1
ATOM 554 C C . TRP A 1 69 ? -4.310 -7.518 9.020 1.00 96.50 69 TRP A C 1
ATOM 556 O O . TRP A 1 69 ? -3.622 -7.956 8.094 1.00 96.50 69 TRP A O 1
ATOM 566 N N . ILE A 1 70 ? -3.892 -7.518 10.288 1.00 95.06 70 ILE A N 1
ATOM 567 C CA . ILE A 1 70 ? -2.508 -7.790 10.689 1.00 95.06 70 ILE A CA 1
ATOM 568 C C . ILE A 1 70 ? -2.076 -9.217 10.356 1.00 95.06 70 ILE A C 1
ATOM 570 O O . ILE A 1 70 ? -0.990 -9.407 9.817 1.00 95.06 70 ILE A O 1
ATOM 574 N N . GLU A 1 71 ? -2.936 -10.210 10.584 1.00 92.75 71 GLU A N 1
ATOM 575 C CA . GLU A 1 71 ? -2.604 -11.614 10.331 1.00 92.75 71 GLU A CA 1
ATOM 576 C C . GLU A 1 71 ? -2.426 -11.897 8.821 1.00 92.75 71 GLU A C 1
ATOM 578 O O . GLU A 1 71 ? -1.349 -12.355 8.420 1.00 92.75 71 GLU A O 1
ATOM 583 N N . PRO A 1 72 ? -3.377 -11.533 7.929 1.00 94.62 72 PRO A N 1
ATOM 584 C CA . PRO A 1 72 ? -3.155 -11.613 6.484 1.00 94.62 72 PRO A CA 1
ATOM 585 C C . PRO A 1 72 ? -1.921 -10.842 6.000 1.00 94.62 72 PRO A C 1
ATOM 587 O O . PRO A 1 72 ? -1.217 -11.301 5.096 1.00 94.62 72 PRO A O 1
ATOM 590 N N . TRP A 1 73 ? -1.649 -9.670 6.580 1.00 96.56 73 TRP A N 1
ATOM 591 C CA . TRP A 1 73 ? -0.485 -8.871 6.217 1.00 96.56 73 TRP A CA 1
ATOM 592 C C . TRP A 1 73 ? 0.831 -9.554 6.622 1.00 96.56 73 TRP A C 1
ATOM 594 O O . TRP A 1 73 ? 1.735 -9.637 5.791 1.00 96.56 73 TRP A O 1
ATOM 604 N N . ILE A 1 74 ? 0.926 -10.128 7.829 1.00 92.88 74 ILE A N 1
ATOM 605 C CA . ILE A 1 74 ? 2.108 -10.875 8.298 1.00 92.88 74 ILE A CA 1
ATOM 606 C C . ILE A 1 74 ? 2.397 -12.069 7.384 1.00 92.88 74 ILE A C 1
ATOM 608 O O . ILE A 1 74 ? 3.552 -12.299 7.016 1.00 92.88 74 ILE A O 1
ATOM 612 N N . ILE A 1 75 ? 1.365 -12.814 6.973 1.00 92.19 75 ILE A N 1
ATOM 613 C CA . ILE A 1 75 ? 1.514 -13.937 6.035 1.00 92.19 75 ILE A CA 1
ATOM 614 C C . ILE A 1 75 ? 2.150 -13.453 4.725 1.00 92.19 75 ILE A C 1
ATOM 616 O O . ILE A 1 75 ? 3.128 -14.033 4.247 1.00 92.19 75 ILE A O 1
ATOM 620 N N . LYS A 1 76 ? 1.634 -12.355 4.164 1.00 93.12 76 LYS A N 1
ATOM 621 C CA . LYS A 1 76 ? 2.137 -11.759 2.919 1.00 93.12 76 LYS A CA 1
ATOM 622 C C . LYS A 1 76 ? 3.543 -11.165 3.066 1.00 93.12 76 LYS A C 1
ATOM 624 O O . LYS A 1 76 ? 4.337 -11.265 2.131 1.00 93.12 76 LYS A O 1
ATOM 629 N N . TRP A 1 77 ? 3.867 -10.579 4.217 1.00 91.00 77 TRP A N 1
ATOM 630 C CA . TRP A 1 77 ? 5.210 -10.098 4.546 1.00 91.00 77 TRP A CA 1
ATOM 631 C C . TRP A 1 77 ? 6.219 -11.248 4.547 1.00 91.00 77 TRP A C 1
ATOM 633 O O . TRP A 1 77 ? 7.215 -11.191 3.831 1.00 91.00 77 TRP A O 1
ATOM 643 N N . ARG A 1 78 ? 5.929 -12.334 5.279 1.00 87.75 78 ARG A N 1
ATOM 644 C CA . ARG A 1 78 ? 6.809 -13.514 5.366 1.00 87.75 78 ARG A CA 1
ATOM 645 C C . ARG A 1 78 ? 7.074 -14.136 3.996 1.00 87.75 78 ARG A C 1
ATOM 647 O O . ARG A 1 78 ? 8.211 -14.499 3.707 1.00 87.75 78 ARG A O 1
ATOM 654 N N . GLN A 1 79 ? 6.048 -14.218 3.146 1.00 87.38 79 GLN A N 1
ATOM 655 C CA . GLN A 1 79 ? 6.192 -14.686 1.763 1.00 87.38 79 GLN A CA 1
ATOM 656 C C . GLN A 1 79 ? 7.175 -13.817 0.968 1.00 87.38 79 GLN A C 1
ATOM 658 O O . GLN A 1 79 ? 8.060 -14.350 0.309 1.00 87.38 79 GLN A O 1
ATOM 663 N N . ARG A 1 80 ? 7.050 -12.488 1.055 1.00 84.75 80 ARG A N 1
ATOM 664 C CA . ARG A 1 80 ? 7.880 -11.548 0.285 1.00 84.75 80 ARG A CA 1
ATOM 665 C C . ARG A 1 80 ? 9.308 -11.440 0.796 1.00 84.75 80 ARG A C 1
ATOM 667 O O . ARG A 1 80 ? 10.232 -11.428 -0.004 1.00 84.75 80 ARG A O 1
ATOM 674 N N . VAL A 1 81 ? 9.500 -11.393 2.111 1.00 78.62 81 VAL A N 1
ATOM 675 C CA . VAL A 1 81 ? 10.845 -11.328 2.691 1.00 78.62 81 VAL A CA 1
ATOM 676 C C . VAL A 1 81 ? 11.634 -12.580 2.334 1.00 78.62 81 VAL A C 1
ATOM 678 O O . VAL A 1 81 ? 12.785 -12.457 1.935 1.00 78.62 81 VAL A O 1
ATOM 681 N N . LYS A 1 82 ? 11.013 -13.767 2.370 1.00 71.88 82 LYS A N 1
ATOM 682 C CA . LYS A 1 82 ? 11.671 -15.008 1.942 1.00 71.88 82 LYS A C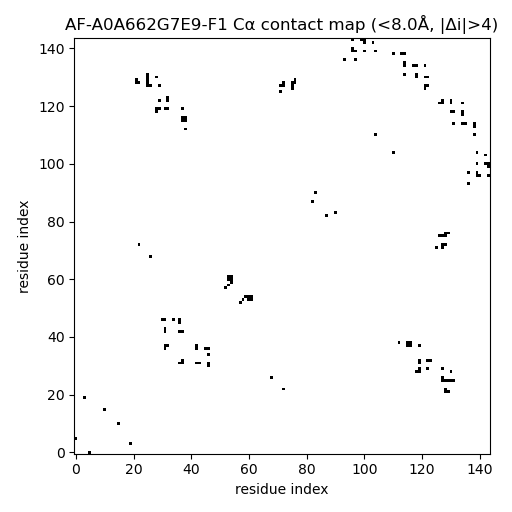A 1
ATOM 683 C C . LYS A 1 82 ? 12.216 -14.924 0.507 1.00 71.88 82 LYS A C 1
ATOM 685 O O . LYS A 1 82 ? 13.358 -15.306 0.288 1.00 71.88 82 LYS A O 1
ATOM 690 N N . ILE A 1 83 ? 11.447 -14.360 -0.430 1.00 64.44 83 ILE A N 1
ATOM 691 C CA . ILE A 1 83 ? 11.883 -14.167 -1.828 1.00 64.44 83 ILE A CA 1
ATOM 692 C C . ILE A 1 83 ? 13.158 -13.310 -1.903 1.00 64.44 83 ILE A C 1
ATOM 694 O O . ILE A 1 83 ? 14.065 -13.621 -2.669 1.00 64.44 83 ILE A O 1
ATOM 698 N N . VAL A 1 84 ? 13.260 -12.258 -1.082 1.00 67.06 84 VAL A N 1
ATOM 699 C CA . VAL A 1 84 ? 14.443 -11.378 -1.051 1.00 67.06 84 VAL A CA 1
ATOM 700 C C . VAL A 1 84 ? 15.699 -12.128 -0.591 1.00 67.06 84 VAL A C 1
ATOM 702 O O . VAL A 1 84 ? 16.776 -11.926 -1.152 1.00 67.06 84 VAL A O 1
ATOM 705 N N . TRP A 1 85 ? 15.574 -13.015 0.399 1.00 60.28 85 TRP A N 1
ATOM 706 C CA . TRP A 1 85 ? 16.707 -13.791 0.917 1.00 60.28 85 TRP A CA 1
ATOM 707 C C . TRP A 1 85 ? 17.192 -14.875 -0.051 1.00 60.28 85 TRP A C 1
ATOM 709 O O . TRP A 1 85 ? 18.393 -15.140 -0.102 1.00 60.28 85 TRP A O 1
ATOM 719 N N . ASP A 1 86 ? 16.291 -15.445 -0.852 1.00 66.81 86 ASP A N 1
ATOM 720 C CA . ASP A 1 86 ? 16.606 -16.528 -1.790 1.00 66.81 86 ASP A CA 1
ATOM 721 C C . ASP A 1 86 ? 17.238 -16.031 -3.119 1.00 66.81 86 ASP A C 1
ATOM 723 O O . ASP A 1 86 ? 17.545 -16.849 -3.982 1.00 66.81 86 ASP A O 1
ATOM 727 N N . ARG A 1 87 ? 17.492 -14.713 -3.276 1.00 60.38 87 ARG A N 1
ATOM 728 C CA . ARG A 1 87 ? 18.098 -14.069 -4.474 1.00 60.38 87 ARG A CA 1
ATOM 729 C C . ARG A 1 87 ? 17.516 -14.589 -5.794 1.00 60.38 87 ARG A C 1
ATOM 731 O O . ARG A 1 87 ? 18.235 -15.015 -6.696 1.00 60.38 87 ARG A O 1
ATOM 738 N N . ASP A 1 88 ? 16.196 -14.543 -5.868 1.00 68.75 88 ASP A N 1
ATOM 739 C CA . ASP A 1 88 ? 15.404 -15.007 -7.000 1.00 68.75 88 ASP A CA 1
ATOM 740 C C . ASP A 1 88 ? 15.698 -14.188 -8.282 1.00 68.75 88 ASP A C 1
ATOM 742 O O . ASP A 1 88 ? 15.895 -12.971 -8.224 1.00 68.75 88 ASP A O 1
ATOM 746 N N . GLU A 1 89 ? 15.711 -14.845 -9.448 1.00 69.62 89 GLU A N 1
ATOM 747 C CA . GLU A 1 89 ? 15.893 -14.228 -10.776 1.00 69.62 89 GLU A CA 1
ATOM 748 C C . GLU A 1 89 ? 14.869 -13.102 -11.033 1.00 69.62 89 GLU A C 1
ATOM 750 O O . GLU A 1 89 ? 15.186 -12.082 -11.651 1.00 69.62 89 GLU A O 1
ATOM 755 N N . SER A 1 90 ? 13.680 -13.214 -10.434 1.00 72.19 90 SER A N 1
ATOM 756 C CA . SER A 1 90 ? 12.637 -12.181 -10.451 1.00 72.19 90 SER A CA 1
ATOM 757 C C . SER A 1 90 ? 13.053 -10.840 -9.829 1.00 72.19 90 SER A C 1
ATOM 759 O O . SER A 1 90 ? 12.510 -9.798 -10.211 1.00 72.19 90 SER A O 1
ATOM 761 N N . LEU A 1 91 ? 14.025 -10.818 -8.906 1.00 77.00 91 LEU A N 1
ATOM 762 C CA . LEU A 1 91 ? 14.563 -9.570 -8.350 1.00 77.00 91 LEU A CA 1
ATOM 763 C C . LEU A 1 91 ? 15.398 -8.822 -9.388 1.00 77.00 91 LEU A C 1
ATOM 765 O O . LEU A 1 91 ? 15.227 -7.615 -9.543 1.00 77.00 91 LEU A O 1
ATOM 769 N N . ALA A 1 92 ? 16.247 -9.534 -10.135 1.00 81.75 92 ALA A N 1
ATOM 770 C CA . ALA A 1 92 ? 17.084 -8.938 -11.174 1.00 81.75 92 ALA A CA 1
ATOM 771 C C . ALA A 1 92 ? 16.237 -8.380 -12.330 1.00 81.75 92 ALA A C 1
ATOM 773 O O . ALA A 1 92 ? 16.508 -7.292 -12.843 1.00 81.75 92 ALA A O 1
ATOM 774 N N . GLU A 1 93 ? 15.170 -9.088 -12.713 1.00 84.31 93 GLU A N 1
ATOM 775 C CA . GLU A 1 93 ? 14.190 -8.581 -13.680 1.00 84.31 93 GLU A CA 1
ATOM 776 C C . GLU A 1 93 ? 13.475 -7.325 -13.166 1.00 84.31 93 GLU A C 1
ATOM 778 O O . GLU A 1 93 ? 13.303 -6.355 -13.911 1.00 84.31 93 GLU A O 1
ATOM 783 N N . GLY A 1 94 ? 13.094 -7.322 -11.885 1.00 85.88 94 GLY A N 1
ATOM 784 C CA . GLY A 1 94 ? 12.507 -6.166 -11.218 1.00 85.88 94 GLY A CA 1
ATOM 785 C C . GLY A 1 94 ? 13.438 -4.954 -11.236 1.00 85.88 94 GLY A C 1
ATOM 786 O O . GLY A 1 94 ? 13.034 -3.882 -11.677 1.00 85.88 94 GLY A O 1
ATOM 787 N N . GLU A 1 95 ? 14.695 -5.116 -10.830 1.00 89.06 95 GLU A N 1
ATOM 788 C CA . GLU A 1 95 ? 15.698 -4.043 -10.856 1.00 89.06 95 GLU A CA 1
ATOM 789 C C . GLU A 1 95 ? 15.891 -3.480 -12.268 1.00 89.06 95 GLU A C 1
ATOM 791 O O . GLU A 1 95 ? 15.850 -2.263 -12.464 1.00 89.06 95 GLU A O 1
ATOM 796 N N . LYS A 1 96 ? 16.016 -4.356 -13.273 1.00 91.75 96 LYS A N 1
ATOM 797 C CA . LYS A 1 96 ? 16.163 -3.945 -14.674 1.00 91.75 96 LYS A CA 1
ATOM 798 C C . LYS A 1 96 ? 14.974 -3.114 -15.158 1.00 91.75 96 LYS A C 1
ATOM 800 O O . LYS A 1 96 ? 15.186 -2.096 -15.813 1.00 91.75 96 LYS A O 1
ATOM 805 N N . LEU A 1 97 ? 13.749 -3.520 -14.821 1.00 92.88 97 LEU A N 1
ATOM 806 C CA . LEU A 1 97 ? 12.534 -2.776 -15.154 1.00 92.88 97 LEU A CA 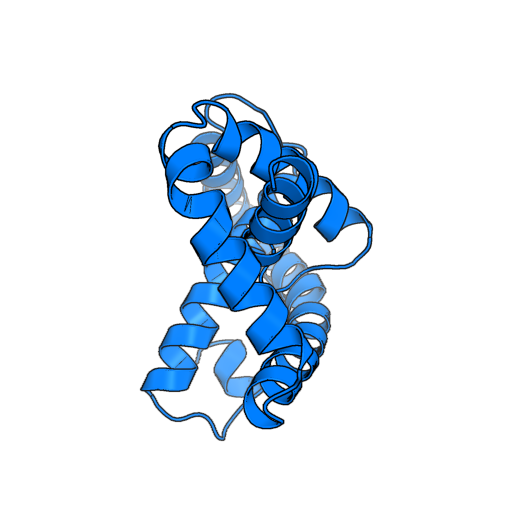1
ATOM 807 C C . LEU A 1 97 ? 12.525 -1.381 -14.514 1.00 92.88 97 LEU A C 1
ATOM 809 O O . LEU A 1 97 ? 12.156 -0.399 -15.159 1.00 92.88 97 LEU A O 1
ATOM 813 N N . PHE A 1 98 ? 12.901 -1.279 -13.237 1.00 94.12 98 PHE A N 1
ATOM 814 C CA . PHE A 1 98 ? 12.925 0.003 -12.531 1.00 94.12 98 PHE A CA 1
ATOM 815 C C . PHE A 1 98 ? 13.946 0.962 -13.144 1.00 94.12 98 PHE A C 1
ATOM 817 O O . PHE A 1 98 ? 13.610 2.128 -13.358 1.00 94.12 98 PHE A O 1
ATOM 824 N N . LEU A 1 99 ? 15.132 0.455 -13.491 1.00 94.44 99 LEU A N 1
ATOM 825 C CA . LEU A 1 99 ? 16.176 1.222 -14.169 1.00 94.44 99 LEU A CA 1
ATOM 826 C C . LEU A 1 99 ? 15.741 1.661 -15.573 1.00 94.44 99 LEU A C 1
ATOM 828 O O . LEU A 1 99 ? 15.892 2.827 -15.924 1.00 94.44 99 LEU A O 1
ATOM 832 N N . SER A 1 100 ? 15.153 0.767 -16.377 1.00 95.25 100 SER A N 1
ATOM 833 C CA . SER A 1 100 ? 14.769 1.099 -17.757 1.00 95.25 100 SER A CA 1
ATOM 834 C C . SER A 1 100 ? 13.604 2.087 -17.853 1.00 95.25 100 SER A C 1
ATOM 836 O O . SER A 1 100 ? 13.426 2.720 -18.888 1.00 95.25 100 SER A O 1
ATOM 838 N N . THR A 1 101 ? 12.803 2.220 -16.792 1.00 95.81 101 THR A N 1
ATOM 839 C CA . THR A 1 101 ? 11.616 3.091 -16.761 1.00 95.81 101 THR A CA 1
ATOM 840 C C . THR A 1 101 ? 11.802 4.351 -15.921 1.00 95.81 101 THR A C 1
ATOM 842 O O . THR A 1 101 ? 10.858 5.130 -15.796 1.00 95.81 101 THR A O 1
ATOM 845 N N . GLU A 1 102 ? 12.977 4.575 -15.325 1.00 95.00 102 GLU A N 1
ATOM 846 C CA . GLU A 1 102 ? 13.206 5.648 -14.348 1.00 95.00 102 GLU A CA 1
ATOM 847 C C . GLU A 1 102 ? 12.892 7.046 -14.900 1.00 95.00 102 GLU A C 1
ATOM 849 O O . GLU A 1 102 ? 12.131 7.794 -14.280 1.00 95.00 102 GLU A O 1
ATOM 854 N N . ASP A 1 103 ? 13.381 7.372 -16.098 1.00 94.88 103 ASP A N 1
ATOM 855 C CA . ASP A 1 103 ? 13.149 8.676 -16.727 1.00 94.88 103 ASP A CA 1
ATOM 856 C C . ASP A 1 103 ? 11.662 8.930 -17.002 1.00 94.88 103 ASP A C 1
ATOM 858 O O . ASP A 1 103 ? 11.126 9.996 -16.678 1.00 94.88 103 ASP A O 1
ATOM 862 N N . ILE A 1 104 ? 10.962 7.940 -17.563 1.00 94.31 104 ILE A N 1
ATOM 863 C CA . ILE A 1 104 ? 9.525 8.042 -17.852 1.00 94.31 104 ILE A CA 1
ATOM 864 C C . ILE A 1 104 ? 8.747 8.157 -16.538 1.00 94.31 104 ILE A C 1
ATOM 866 O O . ILE A 1 104 ? 7.876 9.018 -16.399 1.00 94.31 104 ILE A O 1
ATOM 870 N N . TRP A 1 105 ? 9.098 7.344 -15.540 1.00 95.31 105 TRP A N 1
ATOM 871 C CA . TRP A 1 105 ? 8.465 7.346 -14.225 1.00 95.31 105 TRP A CA 1
ATOM 872 C C . TRP A 1 105 ? 8.600 8.688 -13.503 1.00 95.31 105 TRP A C 1
ATOM 874 O O . TRP A 1 105 ? 7.647 9.176 -12.884 1.00 95.31 105 TRP A O 1
ATOM 884 N N . ASN A 1 106 ? 9.769 9.317 -13.579 1.00 93.94 106 ASN A N 1
ATOM 885 C CA . ASN A 1 106 ? 10.017 10.609 -12.946 1.00 93.94 106 ASN A CA 1
ATOM 886 C C . ASN A 1 106 ? 9.189 11.731 -13.584 1.00 93.94 106 ASN A C 1
ATOM 888 O O . ASN A 1 106 ? 8.703 12.603 -12.865 1.00 93.94 106 ASN A O 1
ATOM 892 N N . ASN A 1 107 ? 8.925 11.647 -14.890 1.00 94.25 107 ASN A N 1
ATOM 893 C CA . ASN A 1 107 ? 8.118 12.621 -15.626 1.00 94.25 107 ASN A CA 1
ATOM 894 C C . ASN A 1 107 ? 6.611 12.293 -15.662 1.00 94.25 107 ASN A C 1
ATOM 896 O O . ASN A 1 107 ? 5.807 13.088 -16.159 1.00 94.25 107 ASN A O 1
ATOM 900 N N . PHE A 1 108 ? 6.188 11.145 -15.121 1.00 92.38 108 PHE A N 1
ATOM 901 C CA . PHE A 1 108 ? 4.795 10.716 -15.184 1.00 92.38 108 PHE A CA 1
ATOM 902 C C . PHE A 1 108 ? 3.912 11.403 -14.128 1.00 92.38 108 PHE A C 1
ATOM 904 O O . PHE A 1 108 ? 3.730 10.916 -13.012 1.00 92.38 108 PHE A O 1
ATOM 911 N N . SER A 1 109 ? 3.292 12.523 -14.507 1.00 91.00 109 SER A N 1
ATOM 912 C CA . SER A 1 109 ? 2.501 13.384 -13.608 1.00 91.00 109 SER A CA 1
ATOM 913 C C . SER A 1 109 ? 1.284 12.724 -12.947 1.00 91.00 109 SER A C 1
ATOM 915 O O . SER A 1 109 ? 0.828 13.191 -11.907 1.00 91.00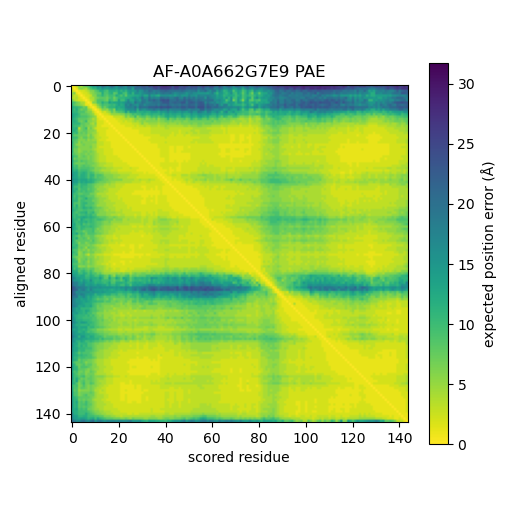 109 SER A O 1
ATOM 917 N N . LYS A 1 110 ? 0.743 11.644 -13.525 1.00 91.31 110 LYS A N 1
ATOM 918 C CA . LYS A 1 110 ? -0.450 10.943 -13.012 1.00 91.31 110 LYS A CA 1
ATOM 919 C C . LYS A 1 110 ? -0.130 9.649 -12.255 1.00 91.31 110 LYS A C 1
ATOM 921 O O . LYS A 1 110 ? -1.063 8.931 -11.893 1.00 91.31 110 LYS A O 1
ATOM 926 N N . LYS A 1 111 ? 1.150 9.345 -12.002 1.00 93.50 111 LYS A N 1
ATOM 927 C CA . LYS A 1 111 ? 1.567 8.077 -11.382 1.00 93.50 111 LYS A CA 1
ATOM 928 C C . LYS A 1 111 ? 0.905 7.824 -10.031 1.00 93.50 111 LYS A C 1
ATOM 930 O O . LYS A 1 111 ? 0.367 6.744 -9.834 1.00 93.50 111 LYS A O 1
ATOM 935 N N . ASP A 1 112 ? 0.854 8.818 -9.145 1.00 91.38 112 ASP A N 1
ATOM 936 C CA . ASP A 1 112 ? 0.300 8.637 -7.796 1.00 91.38 112 ASP A CA 1
ATOM 937 C C . ASP A 1 112 ? -1.204 8.364 -7.834 1.00 91.38 112 ASP A C 1
ATOM 939 O O . ASP A 1 112 ? -1.690 7.446 -7.175 1.00 91.38 112 ASP A O 1
ATOM 943 N N . PHE A 1 113 ? -1.929 9.091 -8.690 1.00 91.69 113 PHE A N 1
ATOM 944 C CA . PHE A 1 113 ? -3.354 8.859 -8.916 1.00 91.69 113 PHE A CA 1
ATOM 945 C C . PHE A 1 113 ? -3.608 7.429 -9.405 1.00 91.69 113 PHE A C 1
ATOM 947 O O . PHE A 1 113 ? -4.430 6.726 -8.830 1.00 91.69 113 PHE A O 1
ATOM 954 N N . LEU A 1 114 ? -2.879 6.961 -10.423 1.00 94.44 114 LEU A N 1
ATOM 955 C CA . LEU A 1 114 ? -3.045 5.600 -10.945 1.00 94.44 114 LEU A CA 1
ATOM 956 C C . LEU A 1 114 ? -2.617 4.524 -9.939 1.00 94.44 114 LEU A C 1
ATOM 958 O O . LEU A 1 114 ? -3.295 3.497 -9.827 1.00 94.44 114 LEU A O 1
ATOM 962 N N . LYS A 1 115 ? -1.545 4.770 -9.172 1.00 95.12 115 LYS A N 1
ATOM 963 C CA . LYS A 1 115 ? -1.107 3.885 -8.085 1.00 95.12 115 LYS A CA 1
ATOM 964 C C . LYS A 1 115 ? -2.234 3.670 -7.089 1.00 95.12 115 LYS A C 1
ATOM 966 O O . LYS A 1 115 ? -2.476 2.525 -6.725 1.00 95.12 115 LYS A O 1
ATOM 971 N N . GLU A 1 116 ? -2.963 4.714 -6.693 1.00 94.81 116 GLU A N 1
ATOM 972 C CA . GLU A 1 116 ? -4.082 4.562 -5.755 1.00 94.81 116 GLU A CA 1
ATOM 973 C C . GLU A 1 116 ? -5.161 3.590 -6.257 1.00 94.81 116 GLU A C 1
ATOM 975 O O . GLU A 1 116 ? -5.633 2.754 -5.482 1.00 94.81 116 GLU A O 1
ATOM 980 N N . PHE A 1 117 ? -5.537 3.636 -7.541 1.00 96.38 117 PHE A N 1
ATOM 981 C CA . PHE A 1 117 ? -6.535 2.699 -8.082 1.00 96.38 117 PHE A CA 1
ATOM 982 C C . PHE A 1 117 ? -6.034 1.260 -8.075 1.00 96.38 117 PHE A C 1
ATOM 984 O O . PHE A 1 117 ? -6.782 0.353 -7.695 1.00 96.38 117 PHE A O 1
ATOM 991 N N . ILE A 1 118 ? -4.775 1.052 -8.464 1.00 97.62 118 ILE A N 1
ATOM 992 C CA . ILE A 1 118 ? -4.157 -0.276 -8.465 1.00 97.62 118 ILE A CA 1
ATOM 993 C C . ILE A 1 118 ? -4.047 -0.801 -7.037 1.00 97.62 118 ILE A C 1
ATOM 995 O O . ILE A 1 118 ? -4.447 -1.933 -6.786 1.00 97.62 118 ILE A O 1
ATOM 999 N N . ILE A 1 119 ? -3.612 0.026 -6.085 1.00 97.94 119 ILE A N 1
ATOM 1000 C CA . ILE A 1 119 ? -3.572 -0.299 -4.653 1.00 97.94 119 ILE A CA 1
ATOM 1001 C C . ILE A 1 119 ? -4.951 -0.737 -4.156 1.00 97.94 119 ILE A C 1
ATOM 1003 O O . ILE A 1 119 ? -5.074 -1.789 -3.528 1.00 97.94 119 ILE A O 1
ATOM 1007 N N . GLY A 1 120 ? -6.003 0.019 -4.481 1.00 97.69 120 GLY A N 1
ATOM 1008 C CA . GLY A 1 120 ? -7.368 -0.354 -4.120 1.00 97.69 120 GLY A CA 1
ATOM 1009 C C . GLY A 1 120 ? -7.773 -1.718 -4.686 1.00 97.69 120 GLY A C 1
ATOM 1010 O O . GLY A 1 120 ? -8.433 -2.500 -4.002 1.00 97.69 120 GLY A O 1
ATOM 1011 N N . SER A 1 121 ? -7.366 -2.030 -5.919 1.00 97.69 121 SER A N 1
ATOM 1012 C CA . SER A 1 121 ? -7.625 -3.330 -6.551 1.00 97.69 121 SER A CA 1
ATOM 1013 C C . SER A 1 121 ? -6.823 -4.463 -5.914 1.00 97.69 121 SER A C 1
ATOM 1015 O O . SER A 1 121 ? -7.413 -5.497 -5.613 1.00 97.69 121 SER A O 1
ATOM 1017 N N . LEU A 1 122 ? -5.533 -4.252 -5.633 1.00 97.75 122 LEU A N 1
ATOM 1018 C CA . LEU A 1 122 ? -4.662 -5.195 -4.924 1.00 97.75 122 LEU A CA 1
ATOM 1019 C C . LEU A 1 122 ? -5.265 -5.582 -3.568 1.00 97.75 122 LEU A C 1
ATOM 1021 O O . LEU A 1 122 ? -5.450 -6.760 -3.271 1.00 97.75 122 LEU A O 1
ATOM 1025 N N . ILE A 1 123 ? -5.684 -4.591 -2.782 1.00 97.56 123 ILE A N 1
ATOM 1026 C CA . ILE A 1 123 ? -6.294 -4.829 -1.471 1.00 97.56 123 ILE A CA 1
ATOM 1027 C C . ILE A 1 123 ? -7.613 -5.595 -1.600 1.00 97.56 123 ILE A C 1
ATOM 1029 O O . ILE A 1 123 ? -7.882 -6.491 -0.803 1.00 97.56 123 ILE A O 1
ATOM 1033 N N . ARG A 1 124 ? -8.443 -5.293 -2.608 1.00 96.50 124 ARG A N 1
ATOM 1034 C CA . ARG A 1 124 ? -9.699 -6.029 -2.840 1.00 96.50 124 ARG A CA 1
ATOM 1035 C C . ARG A 1 124 ? -9.481 -7.512 -3.152 1.00 96.50 124 ARG A C 1
ATOM 1037 O O . ARG A 1 124 ? -10.362 -8.303 -2.829 1.00 96.50 124 ARG A O 1
ATOM 1044 N N . ILE A 1 125 ? -8.337 -7.886 -3.729 1.00 96.44 125 ILE A N 1
ATOM 1045 C CA . ILE A 1 125 ? -7.988 -9.284 -4.042 1.00 96.44 125 ILE A CA 1
ATOM 1046 C C . ILE A 1 125 ? -7.090 -9.950 -2.985 1.00 96.44 125 ILE A C 1
ATOM 1048 O O . ILE A 1 125 ? -6.643 -11.075 -3.185 1.00 96.44 125 ILE A O 1
ATOM 1052 N N . GLY A 1 126 ? -6.830 -9.287 -1.853 1.00 95.00 126 GLY A N 1
ATOM 1053 C CA . GLY A 1 126 ? -6.053 -9.860 -0.749 1.00 95.00 126 GLY A CA 1
ATOM 1054 C C . GLY A 1 126 ? -4.546 -9.594 -0.794 1.00 95.00 126 GLY A C 1
ATOM 1055 O O . GLY A 1 126 ? -3.794 -10.177 -0.012 1.00 95.00 126 GLY A O 1
ATOM 1056 N N . GLU A 1 127 ? -4.082 -8.711 -1.679 1.00 95.94 127 GLU A N 1
ATOM 1057 C CA . GLU A 1 127 ? -2.698 -8.242 -1.693 1.00 95.94 127 GLU A CA 1
ATOM 1058 C C . GLU A 1 127 ? -2.536 -7.050 -0.748 1.00 95.94 127 GLU A C 1
ATOM 1060 O O . GLU A 1 127 ? -2.778 -5.899 -1.107 1.00 95.94 127 GLU A O 1
ATOM 1065 N N . TYR A 1 128 ? -2.147 -7.353 0.492 1.00 95.44 128 TYR A N 1
ATOM 1066 C CA . TYR A 1 128 ? -2.108 -6.371 1.577 1.00 95.44 128 TYR A CA 1
ATOM 1067 C C . TYR A 1 128 ? -0.728 -5.810 1.892 1.00 95.44 128 TYR A C 1
ATOM 1069 O O . TYR A 1 128 ? -0.668 -4.816 2.598 1.00 95.44 128 TYR A O 1
ATOM 1077 N N . CYS A 1 129 ? 0.356 -6.432 1.427 1.00 96.06 129 CYS A N 1
ATOM 1078 C CA . CYS A 1 129 ? 1.718 -6.072 1.827 1.00 96.06 129 CYS A CA 1
ATOM 1079 C C . CYS A 1 129 ? 2.530 -5.526 0.641 1.00 96.06 129 CYS A C 1
ATOM 1081 O O . CYS A 1 129 ? 2.380 -6.009 -0.482 1.00 96.06 129 CYS A O 1
ATOM 1083 N N . PHE A 1 130 ? 3.380 -4.527 0.891 1.00 95.38 130 PHE A N 1
ATOM 1084 C CA . PHE A 1 130 ? 4.143 -3.786 -0.117 1.00 95.38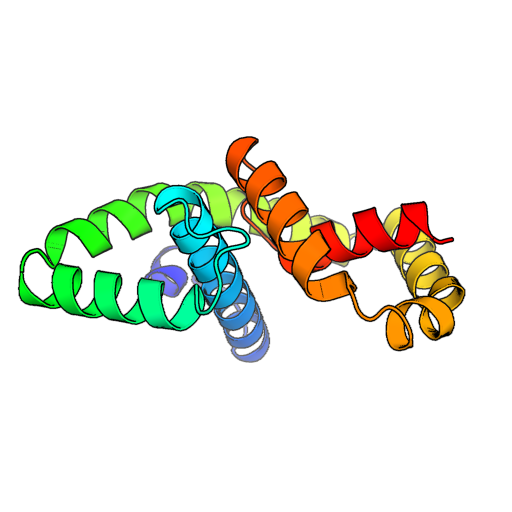 130 PHE A CA 1
ATOM 1085 C C . PHE A 1 130 ? 3.262 -3.203 -1.234 1.00 95.38 130 PHE A C 1
ATOM 1087 O O . PHE A 1 130 ? 3.666 -3.157 -2.399 1.00 95.38 130 PHE A O 1
ATOM 1094 N N . THR A 1 131 ? 2.050 -2.740 -0.913 1.00 97.06 131 THR A N 1
ATOM 1095 C CA . THR A 1 131 ? 1.044 -2.398 -1.934 1.00 97.06 131 THR A CA 1
ATOM 1096 C C . THR A 1 131 ? 1.523 -1.284 -2.863 1.00 97.06 131 THR A C 1
ATOM 1098 O O . THR A 1 131 ? 1.268 -1.327 -4.063 1.00 97.06 131 THR A O 1
ATOM 1101 N N . ASN A 1 132 ? 2.273 -0.316 -2.331 1.00 96.12 132 ASN A N 1
ATOM 1102 C CA . ASN A 1 132 ? 2.872 0.767 -3.108 1.00 96.12 132 ASN A CA 1
ATOM 1103 C C . ASN A 1 132 ? 3.930 0.280 -4.107 1.00 96.12 132 ASN A C 1
ATOM 1105 O O . ASN A 1 132 ? 3.947 0.755 -5.242 1.00 96.12 132 ASN A O 1
ATOM 1109 N N . LEU A 1 133 ? 4.793 -0.653 -3.694 1.00 94.25 133 LEU A N 1
ATOM 1110 C CA . LEU A 1 133 ? 5.851 -1.202 -4.545 1.00 94.25 133 LEU A CA 1
ATOM 1111 C C . LEU A 1 133 ? 5.258 -2.085 -5.645 1.00 94.25 133 LEU A C 1
ATOM 1113 O O . LEU A 1 133 ? 5.636 -1.965 -6.806 1.00 94.25 133 LEU A O 1
ATOM 1117 N N . VAL A 1 134 ? 4.289 -2.934 -5.292 1.00 94.69 134 VAL A N 1
ATOM 1118 C CA . VAL A 1 134 ? 3.597 -3.796 -6.259 1.00 94.69 134 VAL A CA 1
ATOM 1119 C C . VAL A 1 134 ? 2.830 -2.952 -7.277 1.00 94.69 134 VAL A C 1
ATOM 1121 O O . VAL A 1 134 ? 2.939 -3.199 -8.474 1.00 94.69 134 VAL A O 1
ATOM 1124 N N . ALA A 1 135 ? 2.102 -1.923 -6.832 1.00 96.88 135 ALA A N 1
ATOM 1125 C CA . ALA A 1 135 ? 1.381 -1.031 -7.738 1.00 96.88 135 ALA A CA 1
ATOM 1126 C C . ALA A 1 135 ? 2.317 -0.260 -8.679 1.00 96.88 135 ALA A C 1
ATOM 1128 O O . ALA A 1 135 ? 2.014 -0.103 -9.859 1.00 96.88 135 ALA A O 1
ATOM 1129 N N . GLU A 1 136 ? 3.465 0.196 -8.173 1.00 96.25 136 GLU A N 1
ATOM 1130 C CA . GLU A 1 136 ? 4.492 0.833 -8.995 1.00 96.25 136 GLU A CA 1
ATOM 1131 C C . GLU A 1 136 ? 5.103 -0.134 -10.007 1.00 96.25 136 GLU A C 1
ATOM 1133 O O . GLU A 1 136 ? 5.203 0.217 -11.177 1.00 96.25 136 GLU A O 1
ATOM 1138 N N . SER A 1 137 ? 5.442 -1.357 -9.596 1.00 94.75 137 SER A N 1
ATOM 1139 C CA . SER A 1 137 ? 5.947 -2.385 -10.508 1.00 94.75 137 SER A CA 1
ATOM 1140 C C . SER A 1 137 ? 4.950 -2.682 -11.631 1.00 94.75 137 SER A C 1
ATOM 1142 O O . SER A 1 137 ? 5.352 -2.736 -12.789 1.00 94.75 137 SER A O 1
ATOM 1144 N N . ILE A 1 138 ? 3.654 -2.806 -11.315 1.00 95.56 138 ILE A N 1
ATOM 1145 C CA . ILE A 1 138 ? 2.597 -2.992 -12.320 1.00 95.56 138 ILE A CA 1
ATOM 1146 C C . ILE A 1 138 ? 2.580 -1.817 -13.300 1.00 95.56 138 ILE A C 1
ATOM 1148 O O . ILE A 1 138 ? 2.654 -2.041 -14.499 1.00 95.56 138 ILE A O 1
ATOM 1152 N N . LEU A 1 139 ? 2.546 -0.571 -12.817 1.00 95.81 139 LEU A N 1
ATOM 1153 C CA . LEU A 1 139 ? 2.537 0.589 -13.715 1.00 95.81 139 LEU A CA 1
ATOM 1154 C C . LEU A 1 139 ? 3.798 0.695 -14.561 1.00 95.81 139 LEU A C 1
ATOM 1156 O O . LEU A 1 139 ? 3.704 1.052 -15.729 1.00 95.81 139 LEU A O 1
ATOM 1160 N N . ARG A 1 140 ? 4.965 0.394 -13.985 1.00 95.69 140 ARG A N 1
ATOM 1161 C CA . ARG A 1 140 ? 6.240 0.421 -14.703 1.00 95.69 140 ARG A CA 1
ATOM 1162 C C . ARG A 1 140 ? 6.261 -0.582 -15.853 1.00 95.69 140 ARG A C 1
ATOM 1164 O O . ARG A 1 140 ? 6.762 -0.231 -16.909 1.00 95.69 140 ARG A O 1
ATOM 1171 N N . LYS A 1 141 ? 5.658 -1.766 -15.696 1.00 93.81 141 LYS A N 1
ATOM 1172 C CA . LYS A 1 141 ? 5.505 -2.744 -16.794 1.00 93.81 141 LYS A CA 1
ATOM 1173 C C . LYS A 1 141 ? 4.657 -2.224 -17.956 1.00 93.81 141 LYS A C 1
ATOM 1175 O O . LYS A 1 141 ? 4.897 -2.608 -19.090 1.00 93.81 141 LYS A O 1
ATOM 1180 N N . GLU A 1 142 ? 3.688 -1.350 -17.692 1.00 92.75 142 GLU A N 1
ATOM 1181 C CA . GLU A 1 142 ? 2.832 -0.772 -18.741 1.00 92.75 142 GLU A CA 1
ATOM 1182 C C . GLU A 1 142 ? 3.510 0.375 -19.512 1.00 92.75 142 GLU A C 1
ATOM 1184 O O . GLU A 1 142 ? 3.022 0.783 -20.564 1.00 92.75 142 GLU A O 1
ATOM 1189 N N . ILE A 1 143 ? 4.611 0.926 -18.987 1.00 89.25 143 ILE A N 1
ATOM 1190 C CA . ILE A 1 143 ? 5.357 2.040 -19.601 1.00 89.25 143 ILE A CA 1
ATOM 1191 C C . ILE A 1 143 ? 6.779 1.653 -20.039 1.00 89.25 143 ILE A C 1
ATOM 1193 O O . ILE A 1 143 ? 7.521 2.534 -20.477 1.00 89.25 143 ILE A O 1
ATOM 1197 N N . SER A 1 144 ? 7.174 0.388 -19.857 1.00 82.19 144 SER A N 1
ATOM 1198 C CA . SER A 1 144 ? 8.489 -0.152 -20.234 1.00 82.19 144 SER A CA 1
ATOM 1199 C C . SER A 1 144 ? 8.592 -0.513 -21.702 1.00 82.19 144 SER A C 1
ATOM 1201 O O . SER A 1 144 ? 7.594 -1.059 -22.220 1.00 82.19 144 SER A O 1
#

Radius of gyration: 16.64 Å; Cα contacts (8 Å, |Δi|>4): 89; chains: 1; bounding box: 34×32×43 Å

pLDDT: mean 88.53, std 11.62, range [43.41, 98.0]